Protein AF-0000000085180363 (afdb_homodimer)

Radius of gyration: 15.31 Å; Cα contacts (8 Å, |Δi|>4): 127; chains: 2; bounding box: 30×34×45 Å

InterPro domains:
  IPR010985 Ribbon-helix-helix [SSF47598] (6-54)
  IPR013321 Arc-type ribbon-helix-helix [G3DSA:1.10.1220.10] (4-53)

Structure (mmCIF, N/CA/C/O backbone):
data_AF-0000000085180363-model_v1
#
loop_
_entity.id
_entity.type
_entity.pdbx_description
1 polymer 'CopG-like ribbon-helix-helix domain-containing protein'
#
loop_
_atom_site.group_PDB
_atom_site.id
_atom_site.type_symbol
_atom_site.label_atom_id
_atom_site.label_alt_id
_atom_site.label_comp_id
_atom_site.label_asym_id
_atom_site.label_entity_id
_atom_site.label_seq_id
_atom_site.pdbx_PDB_ins_code
_atom_site.Cartn_x
_atom_site.Cartn_y
_atom_site.Cartn_z
_atom_site.occupancy
_atom_site.B_iso_or_equiv
_atom_site.auth_seq_id
_atom_site.auth_comp_id
_atom_site.auth_asym_id
_atom_site.auth_atom_id
_atom_site.pdbx_PDB_model_num
ATOM 1 N N . MET A 1 1 ? 14.117 -0.957 -22.859 1 35.56 1 MET A N 1
ATOM 2 C CA . MET A 1 1 ? 13.508 0.207 -22.219 1 35.56 1 MET A CA 1
ATOM 3 C C . MET A 1 1 ? 12.102 -0.117 -21.734 1 35.56 1 MET A C 1
ATOM 5 O O . MET A 1 1 ? 11.383 0.766 -21.25 1 35.56 1 MET A O 1
ATOM 9 N N . GLY A 1 2 ? 11.492 -1.221 -22.281 1 38.06 2 GLY A N 1
ATOM 10 C CA . GLY A 1 2 ? 10.133 -1.444 -22.75 1 38.06 2 GLY A CA 1
ATOM 11 C C . GLY A 1 2 ? 9.156 -1.684 -21.609 1 38.06 2 GLY A C 1
ATOM 12 O O . GLY A 1 2 ? 8.047 -2.176 -21.828 1 38.06 2 GLY A O 1
ATOM 13 N N . GLU A 1 3 ? 9.711 -2.076 -20.453 1 42.06 3 GLU A N 1
ATOM 14 C CA . GLU A 1 3 ? 8.742 -2.703 -19.547 1 42.06 3 GLU A CA 1
ATOM 15 C C . GLU A 1 3 ? 7.77 -1.676 -18.984 1 42.06 3 GLU A C 1
ATOM 17 O O . GLU A 1 3 ? 7.18 -1.888 -17.922 1 42.06 3 GLU A O 1
ATOM 22 N N . ARG A 1 4 ? 8.008 -0.478 -19.453 1 51.41 4 ARG A N 1
ATOM 23 C CA . ARG A 1 4 ? 7.219 0.635 -18.938 1 51.41 4 ARG A CA 1
ATOM 2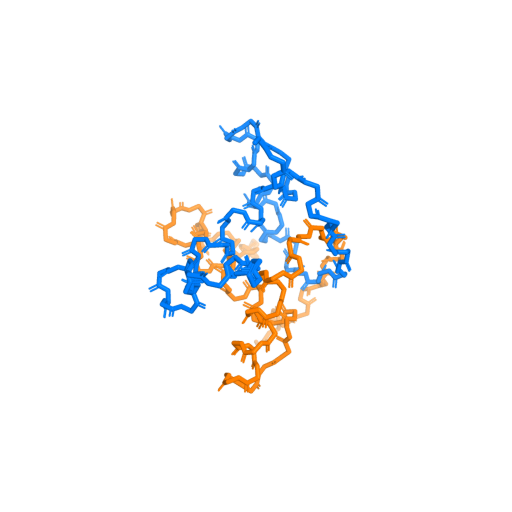4 C C . ARG A 1 4 ? 5.727 0.337 -19.031 1 51.41 4 ARG A C 1
ATOM 26 O O . ARG A 1 4 ? 4.898 1.111 -18.547 1 51.41 4 ARG A O 1
ATOM 33 N N . GLY A 1 5 ? 5.324 -0.457 -20.062 1 52.88 5 GLY A N 1
ATOM 34 C CA . GLY A 1 5 ? 3.973 -0.56 -20.594 1 52.88 5 GLY A CA 1
ATOM 35 C C . GLY A 1 5 ? 3.062 -1.418 -19.734 1 52.88 5 GLY A C 1
ATOM 36 O O . GLY A 1 5 ? 2.047 -1.928 -20.203 1 52.88 5 GLY A O 1
ATOM 37 N N . ARG A 1 6 ? 3.672 -2.061 -18.75 1 61.66 6 ARG A N 1
ATOM 38 C CA . ARG A 1 6 ? 2.693 -3.021 -18.25 1 61.66 6 ARG A CA 1
ATOM 39 C C . ARG A 1 6 ? 1.442 -2.312 -17.75 1 61.66 6 ARG A C 1
ATOM 41 O O . ARG A 1 6 ? 1.519 -1.188 -17.25 1 61.66 6 ARG A O 1
ATOM 48 N N . GLU A 1 7 ? 0.316 -2.482 -18.359 1 81.31 7 GLU A N 1
ATOM 49 C CA . GLU A 1 7 ? -1.049 -2.037 -18.094 1 81.31 7 GLU A CA 1
ATOM 50 C C . GLU A 1 7 ? -1.376 -2.123 -16.609 1 81.31 7 GLU A C 1
ATOM 52 O O . GLU A 1 7 ? -1.258 -3.189 -16 1 81.31 7 GLU A O 1
ATOM 57 N N . LYS A 1 8 ? -1.353 -0.959 -16.016 1 91.69 8 LYS A N 1
ATOM 58 C CA . LYS A 1 8 ? -1.724 -0.88 -14.602 1 91.69 8 LYS A CA 1
ATOM 59 C C . LYS A 1 8 ? -3.145 -1.391 -14.383 1 91.69 8 LYS A C 1
ATOM 61 O O . LYS A 1 8 ? -4.008 -1.237 -15.25 1 91.69 8 LYS A O 1
ATOM 66 N N . LYS A 1 9 ? -3.277 -2.096 -13.336 1 94.25 9 LYS A N 1
ATOM 67 C CA . LYS A 1 9 ? -4.59 -2.586 -12.922 1 94.25 9 LYS A CA 1
ATOM 68 C C . LYS A 1 9 ? -5.242 -1.636 -11.922 1 94.25 9 LYS A C 1
ATOM 70 O O . LYS A 1 9 ? -4.637 -1.273 -10.914 1 94.25 9 LYS A O 1
ATOM 75 N N . ALA A 1 10 ? -6.434 -1.24 -12.297 1 95.88 10 ALA A N 1
ATOM 76 C CA . ALA A 1 10 ? -7.191 -0.361 -11.406 1 95.88 10 ALA A CA 1
ATOM 77 C C . ALA A 1 10 ? -7.875 -1.157 -10.305 1 95.88 10 ALA A C 1
ATOM 79 O O . ALA A 1 10 ? -8.469 -2.205 -10.562 1 95.88 10 ALA A O 1
ATOM 80 N N . PHE A 1 11 ? -7.781 -0.788 -9.008 1 96.5 11 PHE A N 1
ATOM 81 C CA . PHE A 1 11 ? -8.359 -1.458 -7.855 1 96.5 11 PHE A CA 1
ATOM 82 C C . PHE A 1 11 ? -8.953 -0.444 -6.879 1 96.5 11 PHE A C 1
ATOM 84 O O . PHE A 1 11 ? -8.305 0.554 -6.551 1 96.5 11 PHE A O 1
ATOM 91 N N . LEU A 1 12 ? -10.227 -0.629 -6.496 1 97.06 12 LEU A N 1
ATOM 92 C CA . LEU A 1 12 ? -10.875 0.255 -5.535 1 97.06 12 LEU A CA 1
ATOM 93 C C . LEU A 1 12 ? -10.406 -0.045 -4.117 1 97.06 12 LEU A C 1
ATOM 95 O O . LEU A 1 12 ? -10.93 -0.949 -3.463 1 97.06 12 LEU A O 1
ATOM 99 N N . LEU A 1 13 ? -9.547 0.762 -3.662 1 97.69 13 LEU A N 1
ATOM 100 C CA . LEU A 1 13 ? -8.992 0.592 -2.322 1 97.69 13 LEU A CA 1
ATOM 101 C C . LEU A 1 13 ? -9.805 1.379 -1.296 1 97.69 13 LEU A C 1
ATOM 103 O O . LEU A 1 13 ? -10.117 2.551 -1.516 1 97.69 13 LEU A O 1
ATOM 107 N N . ARG A 1 14 ? -10.188 0.736 -0.274 1 96.81 14 ARG A N 1
ATOM 108 C CA . ARG A 1 14 ? -10.891 1.376 0.833 1 96.81 14 ARG A CA 1
ATOM 109 C C . ARG A 1 14 ? -10.031 1.384 2.094 1 96.81 14 ARG A C 1
ATOM 111 O O . ARG A 1 14 ? -9.719 0.326 2.645 1 96.81 14 ARG A O 1
ATOM 118 N N . LEU A 1 15 ? -9.625 2.594 2.424 1 95.62 15 LEU A N 1
ATOM 119 C CA . LEU A 1 15 ? -8.742 2.658 3.582 1 95.62 15 LEU A CA 1
ATOM 120 C C . LEU A 1 15 ? -9.156 3.785 4.523 1 95.62 15 LEU A C 1
ATOM 122 O O . LEU A 1 15 ? -10.008 4.609 4.176 1 95.62 15 LEU A O 1
ATOM 126 N N . ASP A 1 16 ? -8.57 3.785 5.699 1 94.19 16 ASP A N 1
ATOM 127 C CA . ASP A 1 16 ? -8.805 4.82 6.703 1 94.19 16 ASP A CA 1
ATOM 128 C C . ASP A 1 16 ? -8.438 6.199 6.164 1 94.19 16 ASP A C 1
ATOM 130 O O . ASP A 1 16 ? -7.379 6.379 5.562 1 94.19 16 ASP A O 1
ATOM 134 N N . PRO A 1 17 ? -9.414 7.121 6.309 1 95.31 17 PRO A N 1
ATOM 135 C CA . PRO A 1 17 ? -9.141 8.477 5.82 1 95.31 17 PRO A CA 1
ATOM 136 C C . PRO A 1 17 ? -7.855 9.062 6.406 1 95.31 17 PRO A C 1
ATOM 138 O O . PRO A 1 17 ? -7.16 9.828 5.734 1 95.31 17 PRO A O 1
ATOM 141 N N . ARG A 1 18 ? -7.543 8.727 7.613 1 93.88 18 ARG A N 1
ATOM 142 C CA . ARG A 1 18 ? -6.312 9.211 8.234 1 93.88 18 ARG A CA 1
ATOM 143 C C . ARG A 1 18 ? -5.082 8.641 7.535 1 93.88 18 ARG A C 1
ATOM 145 O O . ARG A 1 18 ? -4.121 9.367 7.281 1 93.88 18 ARG A O 1
ATOM 152 N N . LEU A 1 19 ? -5.188 7.418 7.328 1 96 19 LEU A N 1
ATOM 153 C CA . LEU A 1 19 ? -4.09 6.777 6.609 1 96 19 LEU A CA 1
ATOM 154 C C . LEU A 1 19 ? -3.904 7.406 5.23 1 96 19 LEU A C 1
ATOM 156 O O . LEU A 1 19 ? -2.775 7.664 4.809 1 96 19 LEU A O 1
ATOM 160 N N . TYR A 1 20 ? -5.051 7.652 4.543 1 96.19 20 TYR A N 1
ATOM 161 C CA . TYR A 1 20 ? -4.992 8.266 3.223 1 96.19 20 TYR A CA 1
ATOM 162 C C . TYR A 1 20 ? -4.254 9.602 3.275 1 96.19 20 TYR A C 1
ATOM 164 O O . TYR A 1 20 ? -3.416 9.883 2.416 1 96.19 20 TYR A O 1
ATOM 172 N N . ARG A 1 21 ? -4.566 10.352 4.277 1 96 21 ARG A N 1
ATOM 173 C CA . ARG A 1 21 ? -3.924 11.656 4.438 1 96 21 ARG A CA 1
ATOM 174 C C . ARG A 1 21 ? -2.422 11.5 4.645 1 96 21 ARG A C 1
ATOM 176 O O . ARG A 1 21 ? -1.633 12.281 4.105 1 96 21 ARG A O 1
ATOM 183 N N . VAL A 1 22 ? -2.088 10.523 5.41 1 96.62 22 VAL A N 1
ATOM 184 C CA . VAL A 1 22 ? -0.678 10.25 5.664 1 96.62 22 VAL A CA 1
ATOM 185 C C . VAL A 1 22 ? 0.028 9.898 4.355 1 96.62 22 VAL A C 1
ATOM 187 O O . VAL A 1 22 ? 1.102 10.43 4.062 1 96.62 22 VAL A O 1
ATOM 190 N N . LEU A 1 23 ? -0.608 9.086 3.561 1 97.25 23 LEU A N 1
ATOM 191 C CA . LEU A 1 23 ? -0.023 8.664 2.293 1 97.25 23 LEU A CA 1
ATOM 192 C C . LEU A 1 23 ? 0.054 9.828 1.312 1 97.25 23 LEU A C 1
ATOM 194 O O . LEU A 1 23 ? 1.037 9.961 0.58 1 97.25 23 LEU A O 1
ATOM 198 N N . GLU A 1 24 ? -0.999 10.617 1.372 1 96.94 24 GLU A N 1
ATOM 199 C CA . GLU A 1 24 ? -1.048 11.789 0.513 1 96.94 24 GLU A CA 1
ATOM 200 C C . GLU A 1 24 ? 0.09 12.758 0.833 1 96.94 24 GLU A C 1
ATOM 202 O O . GLU A 1 24 ? 0.796 13.211 -0.069 1 96.94 24 GLU A O 1
ATOM 207 N N . LYS A 1 25 ? 0.281 13.031 2.117 1 97.06 25 LYS A N 1
ATOM 208 C CA . LYS A 1 25 ? 1.365 13.906 2.549 1 97.06 25 LYS A CA 1
ATOM 209 C C . LYS A 1 25 ? 2.727 13.305 2.215 1 97.06 25 LYS A C 1
ATOM 211 O O . LYS A 1 25 ? 3.627 14.008 1.753 1 97.06 25 LYS A O 1
ATOM 216 N N . TRP A 1 26 ? 2.82 12.031 2.416 1 97.38 26 TRP A N 1
ATOM 217 C CA . TRP A 1 26 ? 4.055 11.32 2.1 1 97.38 26 TRP A CA 1
ATOM 218 C C . TRP A 1 26 ? 4.375 11.422 0.612 1 97.38 26 TRP A C 1
ATOM 220 O O . TRP A 1 26 ? 5.52 11.695 0.235 1 97.38 26 TRP A O 1
ATOM 230 N N . ALA A 1 27 ? 3.406 11.219 -0.259 1 97.81 27 ALA A N 1
ATOM 231 C CA . ALA A 1 27 ? 3.574 11.328 -1.706 1 97.81 27 ALA A CA 1
ATOM 232 C C . ALA A 1 27 ? 4.055 12.727 -2.094 1 97.81 27 ALA A C 1
ATOM 234 O O . ALA A 1 27 ? 4.957 12.867 -2.922 1 97.81 27 ALA A O 1
ATOM 235 N N . GLN A 1 28 ? 3.459 13.766 -1.438 1 97.44 28 GLN A N 1
ATOM 236 C CA . GLN A 1 28 ? 3.846 15.148 -1.7 1 97.44 28 GLN A CA 1
ATOM 237 C C . GLN A 1 28 ? 5.289 15.406 -1.271 1 97.44 28 GLN A C 1
ATOM 239 O O . GLN A 1 28 ? 6.039 16.078 -1.978 1 97.44 28 GLN A O 1
ATOM 244 N N . ASP A 1 29 ? 5.625 14.836 -0.058 1 97.38 29 ASP A N 1
ATOM 245 C CA . ASP A 1 29 ? 6.988 14.992 0.445 1 97.38 29 ASP A CA 1
ATOM 246 C C . ASP A 1 29 ? 8 14.391 -0.526 1 97.38 29 ASP A C 1
ATOM 248 O O . ASP A 1 29 ? 9.117 14.898 -0.661 1 97.38 29 ASP A O 1
ATOM 252 N N . GLU A 1 30 ? 7.543 13.359 -1.175 1 97.38 30 GLU A N 1
ATOM 253 C CA . GLU A 1 30 ? 8.422 12.664 -2.111 1 97.38 30 GLU A CA 1
ATOM 254 C C . GLU A 1 30 ? 8.211 13.164 -3.537 1 97.38 30 GLU A C 1
ATOM 256 O O . GLU A 1 30 ? 8.836 12.664 -4.473 1 97.38 30 GLU A O 1
ATOM 261 N N . LEU A 1 31 ? 7.398 14.141 -3.809 1 97.69 31 LEU A N 1
ATOM 262 C CA . LEU A 1 31 ? 7.07 14.711 -5.109 1 97.69 31 LEU A CA 1
ATOM 263 C C . LEU A 1 31 ? 6.543 13.641 -6.059 1 97.69 31 LEU A C 1
ATOM 265 O O . LEU A 1 31 ? 6.934 13.594 -7.227 1 97.69 31 LEU A O 1
ATOM 269 N N . ARG A 1 32 ? 5.672 12.758 -5.512 1 96.88 32 ARG A N 1
ATOM 270 C CA . ARG A 1 32 ? 4.996 11.711 -6.266 1 96.88 32 ARG A CA 1
ATOM 271 C C . ARG A 1 32 ? 3.482 11.828 -6.137 1 96.88 32 ARG A C 1
ATOM 273 O O . ARG A 1 32 ? 2.98 12.516 -5.246 1 96.88 32 ARG A O 1
ATOM 280 N N . SER A 1 33 ? 2.836 11.094 -7.102 1 98.06 33 SER A N 1
ATOM 281 C CA . SER A 1 33 ? 1.395 10.945 -6.93 1 98.06 33 SER A CA 1
ATOM 282 C C . SER A 1 33 ? 1.071 9.938 -5.832 1 98.06 33 SER A C 1
ATOM 284 O O . SER A 1 33 ? 1.883 9.062 -5.531 1 98.06 33 SER A O 1
ATOM 286 N N . VAL A 1 34 ? -0.054 10.039 -5.203 1 97.81 34 VAL A N 1
ATOM 287 C CA . VAL A 1 34 ? -0.488 9.109 -4.16 1 97.81 34 VAL A CA 1
ATOM 288 C C . VAL A 1 34 ? -0.487 7.688 -4.707 1 97.81 34 VAL A C 1
ATOM 290 O O . VAL A 1 34 ? -0.046 6.754 -4.031 1 97.81 34 VAL A O 1
ATOM 293 N N . ASN A 1 35 ? -0.974 7.543 -5.93 1 97.69 35 ASN A N 1
ATOM 294 C CA . ASN A 1 35 ? -0.999 6.227 -6.551 1 97.69 35 ASN A CA 1
ATOM 295 C C . ASN A 1 35 ? 0.401 5.629 -6.656 1 97.69 35 ASN A C 1
ATOM 297 O O . ASN A 1 35 ? 0.608 4.461 -6.32 1 97.69 35 ASN A O 1
ATOM 301 N N . ALA A 1 36 ? 1.354 6.477 -7.16 1 97.56 36 ALA A N 1
ATOM 302 C CA . ALA A 1 36 ? 2.738 6.031 -7.309 1 97.56 36 ALA A CA 1
ATOM 303 C C . ALA A 1 36 ? 3.361 5.715 -5.953 1 97.56 36 ALA A C 1
ATOM 305 O O . ALA A 1 36 ? 4.102 4.738 -5.816 1 97.56 36 ALA A O 1
ATOM 306 N N . GLN A 1 37 ? 3.08 6.492 -4.953 1 98.19 37 GLN A N 1
ATOM 307 C CA . GLN A 1 37 ? 3.602 6.301 -3.605 1 98.19 37 GLN A CA 1
ATOM 308 C C . GLN A 1 37 ? 3.086 5.004 -2.994 1 98.19 37 GLN A C 1
ATOM 310 O O . GLN A 1 37 ? 3.861 4.215 -2.447 1 98.19 37 GLN A O 1
ATOM 315 N N . ILE A 1 38 ? 1.764 4.781 -3.131 1 98.44 38 ILE A N 1
ATOM 316 C CA . ILE A 1 38 ? 1.151 3.57 -2.598 1 98.44 38 ILE A CA 1
ATOM 317 C C . ILE A 1 38 ? 1.747 2.346 -3.287 1 98.44 38 ILE A C 1
ATOM 319 O O . ILE A 1 38 ? 2.111 1.369 -2.627 1 98.44 38 ILE A O 1
ATOM 323 N N . GLU A 1 39 ? 1.871 2.424 -4.578 1 97.56 39 GLU A N 1
ATOM 324 C CA . GLU A 1 39 ? 2.459 1.315 -5.328 1 97.56 39 GLU A CA 1
ATOM 325 C C . GLU A 1 39 ? 3.889 1.038 -4.871 1 97.56 39 GLU A C 1
ATOM 327 O O . GLU A 1 39 ? 4.273 -0.119 -4.695 1 97.56 39 GLU A 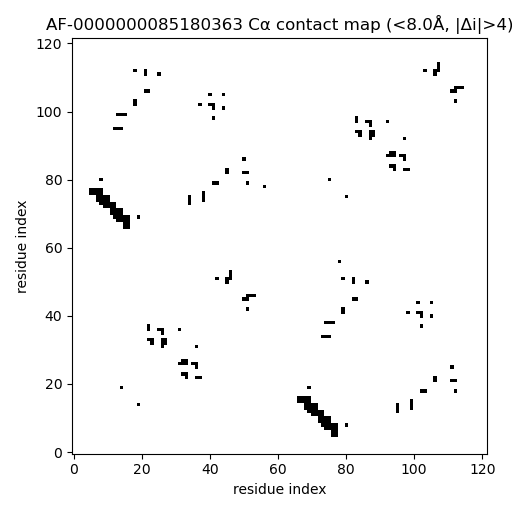O 1
ATOM 332 N N . TYR A 1 40 ? 4.676 2.037 -4.691 1 97.19 40 TYR A N 1
ATOM 333 C CA . TYR A 1 40 ? 6.055 1.904 -4.238 1 97.19 40 TYR A CA 1
ATOM 334 C C . TYR A 1 40 ? 6.117 1.231 -2.871 1 97.19 40 TYR A C 1
ATOM 336 O O . TYR A 1 40 ? 6.91 0.311 -2.66 1 97.19 40 TYR A O 1
ATOM 344 N N . LEU A 1 41 ? 5.242 1.689 -1.944 1 97.88 41 LEU A N 1
ATOM 345 C CA . LEU A 1 41 ? 5.227 1.156 -0.586 1 97.88 41 LEU A CA 1
ATOM 346 C C . LEU A 1 41 ? 4.832 -0.316 -0.584 1 97.88 41 LEU A C 1
ATOM 348 O O . LEU A 1 41 ? 5.418 -1.121 0.141 1 97.88 41 LEU A O 1
ATOM 352 N N . LEU A 1 42 ? 3.812 -0.645 -1.402 1 97.81 42 LEU A N 1
ATOM 353 C CA . LEU A 1 42 ? 3.352 -2.027 -1.472 1 97.81 42 LEU A CA 1
ATOM 354 C C . LEU A 1 42 ? 4.422 -2.926 -2.086 1 97.81 42 LEU A C 1
ATOM 356 O O . LEU A 1 42 ? 4.633 -4.051 -1.625 1 97.81 42 LEU A O 1
ATOM 360 N N . LYS A 1 43 ? 5.148 -2.385 -3.127 1 96.5 43 LYS A N 1
ATOM 361 C CA . LYS A 1 43 ? 6.238 -3.133 -3.742 1 96.5 43 LYS A CA 1
ATOM 362 C C . LYS A 1 43 ? 7.367 -3.381 -2.744 1 96.5 43 LYS A C 1
ATOM 364 O O . LYS A 1 43 ? 7.871 -4.5 -2.639 1 96.5 43 LYS A O 1
ATOM 369 N N . GLU A 1 44 ? 7.641 -2.355 -2.051 1 96.25 44 GLU A N 1
ATOM 370 C CA . GLU A 1 44 ? 8.672 -2.477 -1.025 1 96.25 44 GLU A CA 1
ATOM 371 C C . GLU A 1 44 ? 8.266 -3.484 0.048 1 96.25 44 GLU A C 1
ATOM 373 O O . GLU A 1 44 ? 9.094 -4.285 0.498 1 96.25 44 GLU A O 1
ATOM 378 N N . ALA A 1 45 ? 7.008 -3.432 0.454 1 96.94 45 ALA A N 1
ATOM 379 C CA . ALA A 1 45 ? 6.504 -4.375 1.447 1 96.94 45 ALA A CA 1
ATOM 380 C C . ALA A 1 45 ? 6.594 -5.809 0.935 1 96.94 45 ALA A C 1
ATOM 382 O O . ALA A 1 45 ? 7.012 -6.711 1.663 1 96.94 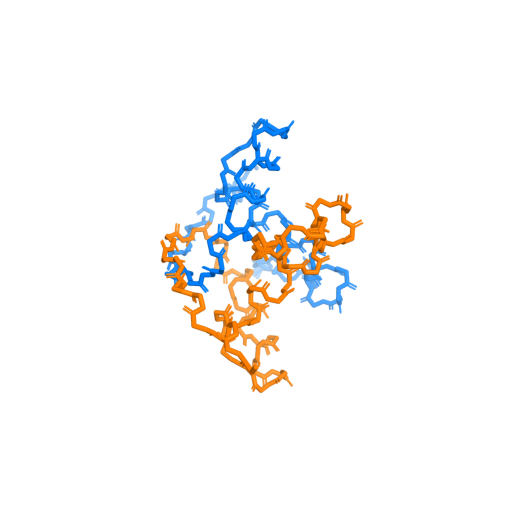45 ALA A O 1
ATOM 383 N N . ALA A 1 46 ? 6.223 -5.988 -0.298 1 96.31 46 ALA A N 1
ATOM 384 C CA . ALA A 1 46 ? 6.273 -7.316 -0.906 1 96.31 46 ALA A CA 1
ATOM 385 C C . ALA A 1 46 ? 7.707 -7.832 -0.978 1 96.31 46 ALA A C 1
ATOM 387 O O . ALA A 1 46 ? 7.965 -9.008 -0.715 1 96.31 46 ALA A O 1
ATOM 388 N N . LYS A 1 47 ? 8.641 -6.938 -1.277 1 94.31 47 LYS A N 1
ATOM 389 C CA . LYS A 1 47 ? 10.055 -7.297 -1.349 1 94.31 47 LYS A CA 1
ATOM 390 C C . LYS A 1 47 ? 10.594 -7.676 0.027 1 94.31 47 LYS A C 1
ATOM 392 O O . LYS A 1 47 ? 11.281 -8.688 0.173 1 94.31 47 LYS A O 1
ATOM 397 N N . ARG A 1 48 ? 10.219 -6.879 0.973 1 94.38 48 ARG A N 1
ATOM 398 C CA . ARG A 1 48 ? 10.672 -7.117 2.338 1 94.38 48 ARG A CA 1
ATOM 399 C C . ARG A 1 48 ? 10.117 -8.43 2.877 1 94.38 48 ARG A C 1
ATOM 401 O O . ARG A 1 48 ? 10.781 -9.125 3.652 1 94.38 48 ARG A O 1
ATOM 408 N N . ALA A 1 49 ? 8.93 -8.75 2.471 1 94.06 49 ALA A N 1
ATOM 409 C CA . ALA A 1 49 ? 8.281 -9.977 2.924 1 94.06 49 ALA A CA 1
ATOM 410 C C . ALA A 1 49 ? 8.789 -11.188 2.145 1 94.06 49 ALA A C 1
ATOM 412 O O . ALA A 1 49 ? 8.477 -12.328 2.486 1 94.06 49 ALA A O 1
ATOM 413 N N . GLY A 1 50 ? 9.609 -10.977 1.088 1 93.69 50 GLY A N 1
ATOM 414 C CA . GLY A 1 50 ? 10.141 -12.047 0.262 1 93.69 50 GLY A CA 1
ATOM 415 C C . GLY A 1 50 ? 9.125 -12.594 -0.727 1 93.69 50 GLY A C 1
ATOM 416 O O . GLY A 1 50 ? 9.25 -13.734 -1.188 1 93.69 50 GLY A O 1
ATOM 417 N N . ARG A 1 51 ? 8.125 -11.789 -0.886 1 92.88 51 ARG A N 1
ATOM 418 C CA . ARG A 1 51 ? 7.043 -12.25 -1.75 1 92.88 51 ARG A CA 1
ATOM 419 C C . ARG A 1 51 ? 7.207 -11.703 -3.168 1 92.88 51 ARG A C 1
ATOM 421 O O . ARG A 1 51 ? 6.566 -12.195 -4.102 1 92.88 51 ARG A O 1
ATOM 428 N N . TRP A 1 52 ? 8.016 -10.672 -3.131 1 85.44 52 TRP A N 1
ATOM 429 C CA . TRP A 1 52 ? 8.258 -10.086 -4.445 1 85.44 52 TRP A CA 1
ATOM 430 C C . TRP A 1 52 ? 9.406 -10.797 -5.152 1 85.44 52 TRP A C 1
ATOM 432 O O . TRP A 1 52 ? 10.578 -10.617 -4.801 1 85.44 52 TRP A O 1
ATOM 442 N N . LYS A 1 53 ? 9.336 -12.016 -5.445 1 70.12 53 LYS A N 1
ATOM 443 C CA . LYS A 1 53 ? 10.406 -12.656 -6.203 1 70.12 53 LYS A CA 1
ATOM 444 C C . LYS A 1 53 ? 10.719 -11.883 -7.48 1 70.12 53 LYS A C 1
ATOM 446 O O . LYS A 1 53 ? 9.828 -11.648 -8.305 1 70.12 53 LYS A O 1
ATOM 451 N N . ASP A 1 54 ? 11.469 -10.68 -7.383 1 53.69 54 ASP A N 1
ATOM 452 C CA . ASP A 1 54 ? 11.922 -10.023 -8.609 1 53.69 54 ASP A CA 1
ATOM 453 C C . ASP A 1 54 ? 11.984 -11.008 -9.766 1 53.69 54 ASP A C 1
ATOM 455 O O . ASP A 1 54 ? 12.039 -10.609 -10.93 1 53.69 54 ASP A O 1
ATOM 459 N N . ALA A 1 55 ? 12.297 -12.164 -9.633 1 48.53 55 ALA A N 1
ATOM 460 C CA . ALA A 1 55 ? 12.562 -13.039 -10.766 1 48.53 55 ALA A CA 1
ATOM 461 C C . ALA A 1 55 ? 11.391 -13.039 -11.742 1 48.53 55 ALA A C 1
ATOM 463 O O . ALA A 1 55 ? 11.586 -13.133 -12.961 1 48.53 55 ALA A O 1
ATOM 464 N N . ASP A 1 56 ? 10.125 -13.195 -11.25 1 45.06 56 ASP A N 1
ATOM 465 C CA . ASP A 1 56 ? 9.102 -13.406 -12.266 1 45.06 56 ASP A CA 1
ATOM 466 C C . ASP A 1 56 ? 8.641 -12.078 -12.867 1 45.06 56 ASP A C 1
ATOM 468 O O . ASP A 1 56 ? 7.668 -11.484 -12.398 1 45.06 56 ASP A O 1
ATOM 472 N N . GLU A 1 57 ? 9.289 -10.883 -12.867 1 46.22 57 GLU A N 1
ATOM 473 C CA . GLU A 1 57 ? 8.93 -10.172 -14.094 1 46.22 57 GLU A CA 1
ATOM 474 C C . GLU A 1 57 ? 8.469 -11.141 -15.18 1 46.22 57 GLU A C 1
ATOM 476 O O . GLU A 1 57 ? 8.945 -12.273 -15.25 1 46.22 57 GLU A O 1
ATOM 481 N N . PRO A 1 58 ? 7.465 -10.984 -15.914 1 43.16 58 PRO A N 1
ATOM 482 C CA . PRO A 1 58 ? 7.262 -11.938 -17 1 43.16 58 PRO A CA 1
ATOM 483 C C . PRO A 1 58 ? 8.57 -12.523 -17.531 1 43.16 58 PRO A C 1
ATOM 485 O O . PRO A 1 58 ? 9.484 -11.773 -17.891 1 43.16 58 PRO A O 1
ATOM 488 N N . GLN A 1 59 ? 9.234 -13.43 -16.984 1 39 59 GLN A N 1
ATOM 489 C CA . GLN A 1 59 ? 10.102 -14.273 -17.797 1 39 59 GLN A CA 1
ATOM 490 C C . GLN A 1 59 ? 9.57 -14.391 -19.219 1 39 59 GLN A C 1
ATOM 492 O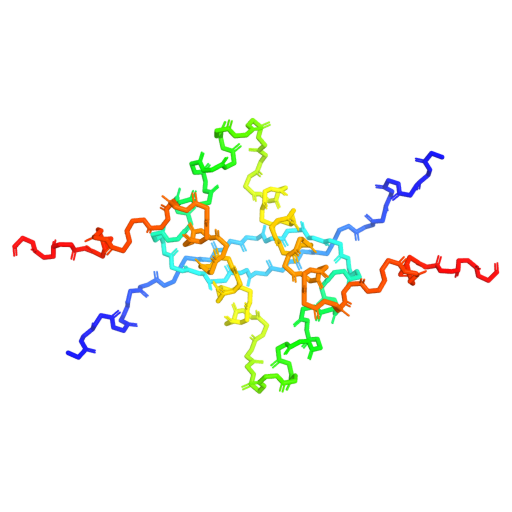 O . GLN A 1 59 ? 8.438 -14.812 -19.438 1 39 59 GLN A O 1
ATOM 497 N N . GLU A 1 60 ? 9.586 -13.297 -20.125 1 36.91 60 GLU A N 1
ATOM 498 C CA 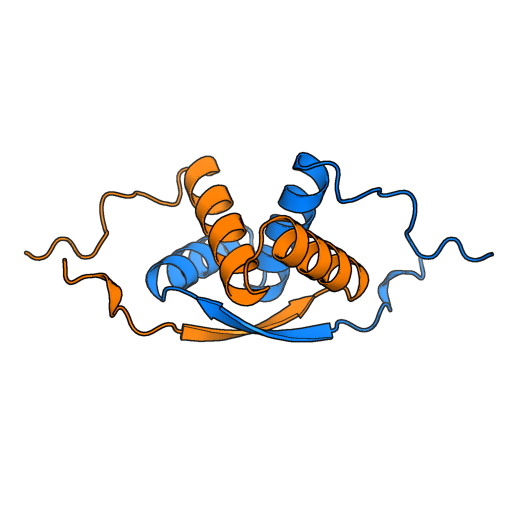. GLU A 1 60 ? 9.531 -13.766 -21.5 1 36.91 60 GLU A CA 1
ATOM 499 C C . GLU A 1 60 ? 10.102 -15.18 -21.625 1 36.91 60 GLU A C 1
ATOM 501 O O . GLU A 1 60 ? 11.156 -15.477 -21.062 1 36.91 60 GLU A O 1
ATOM 506 N N . PRO A 1 61 ? 9.227 -16.094 -21.906 1 29.64 61 PRO A N 1
ATOM 507 C CA . PRO A 1 61 ? 9.961 -17.297 -22.312 1 29.64 61 PRO A CA 1
ATOM 508 C C . PRO A 1 61 ? 11.188 -16.969 -23.172 1 29.64 61 PRO A C 1
ATOM 510 O O . PRO A 1 61 ? 11.227 -15.93 -23.828 1 29.64 61 PRO A O 1
ATOM 513 N N . MET B 1 1 ? -15.086 1.071 22.609 1 34.66 1 MET B N 1
ATOM 514 C CA . MET B 1 1 ? -15.195 0.024 21.594 1 34.66 1 MET B CA 1
ATOM 515 C C . MET B 1 1 ? -15.078 0.609 20.188 1 34.66 1 MET B C 1
ATOM 517 O O . MET B 1 1 ? -15.102 -0.128 19.203 1 34.66 1 MET B O 1
ATOM 521 N N . GLY B 1 2 ? -15.484 1.929 20.031 1 37.97 2 GLY B N 1
ATOM 522 C CA . GLY B 1 2 ? -16.312 2.586 19.047 1 37.97 2 GLY B CA 1
ATOM 523 C C . GLY B 1 2 ? -15.586 2.869 17.734 1 37.97 2 GLY B C 1
ATOM 524 O O . GLY B 1 2 ? -16.047 3.666 16.922 1 37.97 2 GLY B O 1
ATOM 525 N N . GLU B 1 3 ? -14.242 2.93 17.812 1 41.28 3 GLU B N 1
ATOM 526 C CA . GLU B 1 3 ? -13.602 3.635 16.703 1 41.28 3 GLU B CA 1
ATOM 527 C C . GLU B 1 3 ? -13.68 2.822 15.422 1 41.28 3 GLU B C 1
ATOM 529 O O . GLU B 1 3 ? -12.859 3.004 14.516 1 41.28 3 GLU B O 1
ATOM 534 N N . ARG B 1 4 ? -14.32 1.697 15.594 1 51.28 4 ARG B N 1
ATOM 535 C CA . ARG B 1 4 ? -14.422 0.778 14.461 1 51.28 4 ARG B CA 1
ATOM 536 C C . ARG B 1 4 ? -14.922 1.497 13.211 1 51.28 4 ARG B C 1
ATOM 538 O O . ARG B 1 4 ? -14.953 0.913 12.125 1 51.28 4 ARG B O 1
ATOM 545 N N . GLY B 1 5 ? -15.812 2.52 13.398 1 52.84 5 GLY B N 1
ATOM 546 C CA . GLY B 1 5 ? -16.703 3.096 12.398 1 52.84 5 GLY B CA 1
ATOM 547 C C . GLY B 1 5 ? -15.984 4.008 11.422 1 52.84 5 GLY B C 1
ATOM 548 O O . GLY B 1 5 ? -16.609 4.887 10.82 1 52.84 5 GLY B O 1
ATOM 549 N N . ARG B 1 6 ? -14.719 4.25 11.711 1 60.94 6 ARG B N 1
ATOM 550 C CA . ARG B 1 6 ? -14.305 5.359 10.852 1 60.94 6 ARG B CA 1
ATOM 551 C C . ARG B 1 6 ? -14.5 5.012 9.383 1 60.94 6 ARG B C 1
ATOM 553 O O . ARG B 1 6 ? -14.359 3.852 8.992 1 60.94 6 ARG B O 1
ATOM 560 N N . GLU B 1 7 ? -15.398 5.652 8.68 1 81.38 7 GLU B N 1
ATOM 561 C CA . GLU B 1 7 ? -15.781 5.641 7.273 1 81.38 7 GLU B CA 1
ATOM 562 C C . GLU B 1 7 ? -14.555 5.527 6.371 1 81.38 7 GLU B C 1
ATOM 564 O O . GLU B 1 7 ? -13.648 6.352 6.445 1 81.38 7 GLU B O 1
ATOM 569 N N . LYS B 1 8 ? -14.398 4.32 5.895 1 91.75 8 LYS B N 1
ATOM 570 C CA . LYS B 1 8 ? -13.312 4.082 4.945 1 91.75 8 LYS B CA 1
ATOM 571 C C . LYS B 1 8 ? -13.453 4.969 3.713 1 91.75 8 LYS B C 1
ATOM 573 O O . LYS B 1 8 ? -14.57 5.285 3.293 1 91.75 8 LYS B O 1
ATOM 578 N N . LYS B 1 9 ? -12.352 5.445 3.299 1 94.19 9 LYS B N 1
ATOM 579 C CA . LYS B 1 9 ? -12.297 6.238 2.076 1 94.19 9 LYS B CA 1
ATOM 580 C C . LYS B 1 9 ? -11.945 5.367 0.872 1 94.19 9 LYS B C 1
ATOM 582 O O . LYS B 1 9 ? -10.961 4.629 0.9 1 94.19 9 LYS B O 1
ATOM 587 N N . ALA B 1 10 ? -12.812 5.465 -0.106 1 95.88 10 ALA B N 1
ATOM 588 C CA . ALA B 1 10 ? -12.562 4.711 -1.334 1 95.88 10 ALA B CA 1
ATOM 589 C C . ALA B 1 10 ? -11.57 5.438 -2.232 1 95.88 10 ALA B C 1
ATOM 591 O O . ALA B 1 10 ? -11.664 6.652 -2.424 1 95.88 10 ALA B O 1
ATOM 592 N N . PHE B 1 11 ? -10.539 4.805 -2.775 1 96.56 11 PHE B N 1
ATOM 593 C CA . PHE B 1 11 ? -9.5 5.367 -3.633 1 96.56 11 PHE B CA 1
ATOM 594 C C . PHE B 1 11 ? -9.172 4.418 -4.777 1 96.56 11 PHE B C 1
ATOM 596 O O . PHE B 1 11 ? -8.992 3.217 -4.562 1 96.56 11 PHE B O 1
ATOM 603 N N . LEU B 1 12 ? -9.203 4.922 -6.02 1 97.12 12 LEU B N 1
ATOM 604 C CA . LEU B 1 12 ? -8.867 4.117 -7.191 1 97.12 12 LEU B CA 1
ATOM 605 C C . LEU B 1 12 ? -7.355 3.938 -7.309 1 97.12 12 LEU B C 1
ATOM 607 O O . LEU B 1 12 ? -6.66 4.805 -7.848 1 97.12 12 LEU B O 1
ATOM 611 N N . LEU B 1 13 ? -6.922 2.824 -6.918 1 97.69 13 LEU B N 1
ATOM 612 C CA . LEU B 1 13 ? -5.496 2.514 -6.961 1 97.69 13 LEU B CA 1
ATOM 613 C C . LEU B 1 13 ? -5.129 1.829 -8.273 1 97.69 13 LEU B C 1
ATOM 615 O O . LEU B 1 13 ? -5.809 0.897 -8.703 1 97.69 13 LEU B O 1
ATOM 619 N N . ARG B 1 14 ? -4.16 2.322 -8.922 1 96.88 14 ARG B N 1
ATOM 620 C CA . ARG B 1 14 ? -3.635 1.72 -10.141 1 96.88 14 ARG B CA 1
ATOM 621 C C . ARG B 1 14 ? -2.229 1.174 -9.922 1 96.88 14 ARG B C 1
ATOM 623 O O . ARG B 1 14 ? -1.296 1.934 -9.648 1 96.88 14 ARG B O 1
ATOM 630 N N . LEU B 1 15 ? -2.182 -0.139 -9.945 1 95.62 15 LEU B N 1
ATOM 631 C CA . LEU B 1 15 ? -0.874 -0.721 -9.672 1 95.62 15 LEU B CA 1
ATOM 632 C C . LEU B 1 15 ? -0.553 -1.835 -10.664 1 95.62 15 LEU B C 1
ATOM 634 O O . LEU B 1 15 ? -1.418 -2.25 -11.438 1 95.62 15 LEU B O 1
ATOM 638 N N . ASP B 1 16 ? 0.68 -2.266 -10.648 1 94.19 16 ASP B N 1
ATOM 639 C CA . ASP B 1 16 ? 1.149 -3.361 -11.484 1 94.19 16 ASP B CA 1
ATOM 640 C C . ASP B 1 16 ? 0.348 -4.637 -11.227 1 94.19 16 ASP B C 1
ATOM 642 O O . ASP B 1 16 ? 0.123 -5.012 -10.078 1 94.19 16 ASP B O 1
ATOM 646 N N . PRO B 1 17 ? -0.156 -5.203 -12.344 1 95.31 17 PRO B N 1
ATOM 647 C CA . PRO B 1 17 ? -0.932 -6.434 -12.18 1 95.31 17 PRO B CA 1
ATOM 648 C C . PRO B 1 17 ? -0.167 -7.516 -11.422 1 95.31 17 PRO B C 1
ATOM 650 O O . PRO B 1 17 ? -0.77 -8.305 -10.688 1 95.31 17 PRO B O 1
ATOM 653 N N . ARG B 1 18 ? 1.114 -7.559 -11.586 1 93.88 18 ARG B N 1
ATOM 654 C CA . ARG B 1 18 ? 1.928 -8.539 -10.867 1 93.88 18 ARG B CA 1
ATOM 655 C C . ARG B 1 18 ? 1.911 -8.266 -9.367 1 93.88 18 ARG B C 1
ATOM 657 O O . ARG B 1 18 ? 1.781 -9.195 -8.57 1 93.88 18 ARG B O 1
ATOM 664 N N . LEU B 1 19 ? 2.094 -7.062 -9.109 1 96.06 19 LEU B N 1
ATOM 665 C CA . LEU B 1 19 ? 2.043 -6.68 -7.703 1 96.06 19 LEU B CA 1
ATOM 666 C C . LEU B 1 19 ? 0.687 -7.027 -7.094 1 96.06 19 LEU B C 1
ATOM 668 O O . LEU B 1 19 ? 0.617 -7.539 -5.977 1 96.06 19 LEU B O 1
ATOM 672 N N . TYR B 1 20 ? -0.384 -6.738 -7.867 1 96.19 20 TYR B N 1
ATOM 673 C CA . TYR B 1 20 ? -1.729 -7.047 -7.391 1 96.19 20 TYR B CA 1
ATOM 674 C C . TYR B 1 20 ? -1.859 -8.523 -7.047 1 96.19 20 TYR B C 1
ATOM 676 O O . TYR B 1 20 ? -2.42 -8.875 -6.008 1 96.19 20 TYR B O 1
ATOM 684 N N . ARG B 1 21 ? -1.33 -9.328 -7.906 1 96 21 ARG B N 1
ATOM 685 C CA . ARG B 1 21 ? -1.391 -10.766 -7.688 1 96 21 ARG B CA 1
ATOM 686 C C . ARG B 1 21 ? -0.645 -11.156 -6.418 1 96 21 ARG B C 1
ATOM 688 O O . ARG B 1 21 ? -1.104 -12.016 -5.66 1 96 21 ARG B O 1
ATOM 695 N N . VAL B 1 22 ? 0.462 -10.531 -6.23 1 96.62 22 VAL B N 1
ATOM 696 C CA . VAL B 1 22 ? 1.261 -10.789 -5.035 1 96.62 22 VAL B CA 1
ATOM 697 C C . VAL B 1 22 ? 0.461 -10.414 -3.789 1 96.62 22 VAL B C 1
ATOM 699 O O . 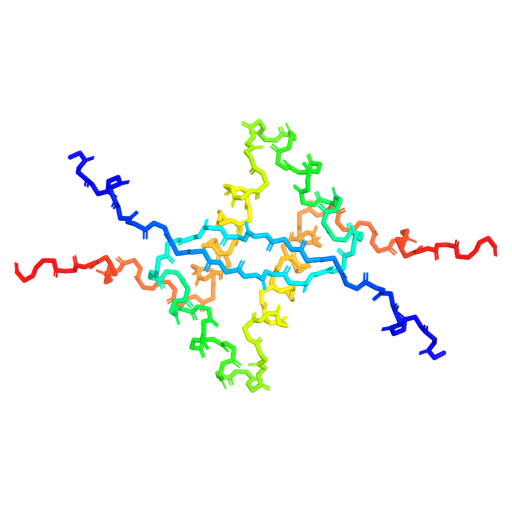VAL B 1 22 ? 0.397 -11.188 -2.832 1 96.62 22 VAL B O 1
ATOM 702 N N . LEU B 1 23 ? -0.19 -9.289 -3.844 1 97.25 23 LEU B N 1
ATOM 703 C CA . LEU B 1 23 ? -0.968 -8.82 -2.705 1 97.25 23 LEU B CA 1
ATOM 704 C C . LEU B 1 23 ? -2.186 -9.711 -2.473 1 97.25 23 LEU B C 1
ATOM 706 O O . LEU B 1 23 ? -2.539 -10 -1.326 1 97.25 23 LEU B O 1
ATOM 710 N N . GLU B 1 24 ? -2.752 -10.102 -3.59 1 96.94 24 GLU B N 1
ATOM 711 C CA . GLU B 1 24 ? -3.912 -10.984 -3.525 1 96.94 24 GLU B CA 1
ATOM 712 C C . GLU B 1 24 ? -3.555 -12.312 -2.861 1 96.94 24 GLU B C 1
ATOM 714 O O . GLU B 1 24 ? -4.258 -12.773 -1.958 1 96.94 24 GLU B O 1
ATOM 719 N N . LYS B 1 25 ? -2.447 -12.906 -3.295 1 97.06 25 LYS B N 1
ATOM 720 C CA . LYS B 1 25 ? -1.981 -14.156 -2.707 1 97.06 25 LYS B CA 1
ATOM 721 C C . LYS B 1 25 ? -1.611 -13.977 -1.238 1 97.06 25 LYS B C 1
ATOM 723 O O . LYS B 1 25 ? -1.944 -14.812 -0.399 1 97.06 25 LYS B O 1
ATOM 728 N N . TRP B 1 26 ? -0.985 -12.875 -0.959 1 97.38 26 TRP B N 1
ATOM 729 C CA . TRP B 1 26 ? -0.61 -12.555 0.413 1 97.38 26 TRP B CA 1
ATOM 730 C C . TRP B 1 26 ? -1.844 -12.438 1.302 1 97.38 26 TRP B C 1
ATOM 732 O O . TRP B 1 26 ? -1.873 -12.977 2.408 1 97.38 26 TRP B O 1
ATOM 742 N N . ALA B 1 27 ? -2.875 -11.742 0.848 1 97.88 27 ALA B N 1
ATOM 743 C CA . ALA B 1 27 ? -4.129 -11.594 1.579 1 97.88 27 ALA B CA 1
ATOM 744 C C . ALA B 1 27 ? -4.766 -12.945 1.869 1 97.88 27 ALA B C 1
ATOM 746 O O . ALA B 1 27 ? -5.234 -13.195 2.982 1 97.88 27 ALA B O 1
ATOM 747 N N . GLN B 1 28 ? -4.734 -13.852 0.848 1 97.44 28 GLN B N 1
ATOM 748 C CA . GLN B 1 28 ? -5.285 -15.195 1.003 1 97.44 28 GLN B CA 1
ATOM 749 C C . GLN B 1 28 ? -4.5 -16 2.037 1 97.44 28 GLN B C 1
ATOM 751 O O . GLN B 1 28 ? -5.086 -16.719 2.85 1 97.44 28 GLN B O 1
ATOM 756 N N . ASP B 1 29 ? -3.125 -15.852 1.955 1 97.38 29 ASP B N 1
ATOM 757 C CA . ASP B 1 29 ? -2.268 -16.547 2.908 1 97.38 29 ASP B CA 1
ATOM 758 C C . ASP B 1 29 ? -2.578 -16.125 4.34 1 97.38 29 ASP B C 1
ATOM 760 O O . ASP B 1 29 ? -2.475 -16.922 5.27 1 97.38 29 ASP B O 1
ATOM 764 N N . GLU B 1 30 ? -2.967 -14.875 4.43 1 97.38 30 GLU B N 1
ATOM 765 C CA . GLU B 1 30 ? -3.266 -14.32 5.746 1 97.38 30 GLU B CA 1
ATOM 766 C C . GLU B 1 30 ? -4.754 -14.422 6.059 1 97.38 30 GLU B C 1
ATOM 768 O O . GLU B 1 30 ? -5.203 -13.969 7.117 1 97.38 30 GLU B O 1
ATOM 773 N N . LEU B 1 31 ? -5.586 -14.984 5.238 1 97.69 31 LEU B N 1
ATOM 774 C CA . LEU B 1 31 ? -7.031 -15.133 5.375 1 97.69 31 LEU B CA 1
ATOM 775 C C . LEU B 1 31 ? -7.703 -13.773 5.547 1 97.69 31 LEU B C 1
ATOM 777 O O . LEU B 1 31 ? -8.586 -13.609 6.395 1 97.69 31 LEU B O 1
ATOM 781 N N . ARG B 1 32 ? -7.25 -12.797 4.742 1 96.88 32 ARG B N 1
ATOM 782 C CA . ARG B 1 32 ? -7.805 -11.445 4.691 1 96.88 32 ARG B CA 1
ATOM 783 C C . ARG B 1 32 ? -8.242 -11.086 3.275 1 96.88 32 ARG B C 1
ATOM 785 O O . ARG B 1 32 ? -7.836 -11.742 2.311 1 96.88 32 ARG B O 1
ATOM 792 N N . SER B 1 33 ? -9.078 -10 3.256 1 98 33 SER B N 1
ATOM 793 C CA . SER B 1 33 ? -9.359 -9.422 1.946 1 98 33 SER B CA 1
ATOM 794 C C . SER B 1 33 ? -8.172 -8.625 1.42 1 98 33 SER B C 1
ATOM 796 O O . SER B 1 33 ? -7.348 -8.148 2.199 1 98 33 SER B O 1
ATOM 798 N N . VAL B 1 34 ? -8.031 -8.492 0.136 1 97.81 34 VAL B N 1
ATOM 799 C CA . VAL B 1 34 ? -6.957 -7.715 -0.483 1 97.81 34 VAL B CA 1
ATOM 800 C C . VAL B 1 34 ? -6.977 -6.285 0.053 1 97.81 34 VAL B C 1
ATOM 802 O O . VAL B 1 34 ? -5.926 -5.719 0.358 1 97.81 34 VAL B O 1
ATOM 805 N N . ASN B 1 35 ? -8.172 -5.727 0.177 1 97.69 35 ASN B N 1
ATOM 806 C CA . ASN B 1 35 ? -8.305 -4.367 0.701 1 97.69 35 ASN B CA 1
ATOM 807 C C . ASN B 1 35 ? -7.723 -4.254 2.107 1 97.69 35 ASN B C 1
ATOM 809 O O . ASN B 1 35 ? -6.98 -3.316 2.4 1 97.69 35 ASN B O 1
ATOM 813 N N . ALA B 1 36 ? -8.125 -5.23 2.967 1 97.56 36 ALA B N 1
ATOM 814 C CA . ALA B 1 36 ? -7.641 -5.242 4.344 1 97.56 36 ALA B CA 1
ATOM 815 C C . ALA B 1 36 ? -6.129 -5.441 4.391 1 97.56 36 ALA B C 1
ATOM 817 O O . ALA B 1 36 ? -5.438 -4.812 5.195 1 97.56 36 ALA B O 1
ATOM 818 N N . GLN B 1 37 ? -5.59 -6.273 3.557 1 98.19 37 GLN B N 1
ATOM 819 C CA . GLN B 1 37 ? -4.16 -6.551 3.49 1 98.19 37 GLN B CA 1
ATOM 820 C C . GLN B 1 37 ? -3.377 -5.316 3.055 1 98.19 37 GLN B C 1
ATOM 822 O O . GLN B 1 37 ? -2.371 -4.961 3.674 1 98.19 37 GLN B O 1
ATOM 827 N N . ILE B 1 38 ? -3.871 -4.664 1.988 1 98.44 38 ILE B N 1
ATOM 828 C CA . ILE B 1 38 ? -3.219 -3.461 1.482 1 98.44 38 ILE B CA 1
ATOM 829 C C . ILE B 1 38 ? -3.225 -2.379 2.561 1 98.44 38 ILE B C 1
ATOM 831 O O . ILE B 1 38 ? -2.199 -1.739 2.812 1 98.44 38 ILE B O 1
ATOM 835 N N . GLU B 1 39 ? -4.348 -2.217 3.203 1 97.56 39 GLU B N 1
ATOM 836 C CA . GLU B 1 39 ? -4.445 -1.227 4.27 1 97.56 39 GLU B CA 1
ATOM 837 C C . GLU B 1 39 ? -3.465 -1.531 5.398 1 97.56 39 GLU B C 1
ATOM 839 O O . GLU B 1 39 ? -2.799 -0.628 5.91 1 97.56 39 GLU B O 1
ATOM 844 N N . TYR B 1 40 ? -3.357 -2.744 5.809 1 97.19 40 TYR B N 1
ATOM 845 C CA . TYR B 1 40 ? -2.441 -3.166 6.859 1 97.19 40 TYR B CA 1
ATOM 846 C C . TYR B 1 40 ? -0.997 -2.859 6.48 1 97.19 40 TYR B C 1
ATOM 848 O O . TYR B 1 40 ? -0.239 -2.316 7.289 1 97.19 40 TYR B O 1
ATOM 856 N N . LEU B 1 41 ? -0.632 -3.188 5.223 1 97.88 41 LEU B N 1
ATOM 857 C CA . LEU B 1 41 ? 0.733 -2.98 4.75 1 97.88 41 LEU B CA 1
ATOM 858 C C . LEU B 1 41 ? 1.077 -1.496 4.711 1 97.88 41 LEU B C 1
ATOM 860 O O . LEU B 1 41 ? 2.18 -1.101 5.098 1 97.88 41 LEU B O 1
ATOM 864 N N . LEU B 1 42 ? 0.112 -0.692 4.219 1 97.75 42 LEU B N 1
ATOM 865 C CA . LEU B 1 42 ? 0.342 0.746 4.137 1 97.75 42 LEU B CA 1
ATOM 866 C C . LEU B 1 42 ? 0.458 1.357 5.531 1 97.75 42 LEU B C 1
ATOM 868 O O . LEU B 1 42 ? 1.303 2.227 5.762 1 97.75 42 LEU B O 1
ATOM 872 N N . LYS B 1 43 ? -0.385 0.845 6.508 1 96.44 43 LYS B N 1
ATOM 873 C CA . LYS B 1 43 ? -0.309 1.312 7.891 1 96.44 43 LYS B CA 1
ATOM 874 C C . LYS B 1 43 ? 1.038 0.961 8.516 1 96.44 43 LYS B C 1
ATOM 876 O O . LYS B 1 43 ? 1.669 1.804 9.156 1 96.44 43 LYS B O 1
ATOM 881 N N . GLU B 1 44 ? 1.406 -0.217 8.242 1 96.25 44 GLU B N 1
ATOM 882 C CA . GLU B 1 44 ? 2.703 -0.658 8.742 1 96.25 44 GLU B CA 1
ATOM 883 C C . GLU B 1 44 ? 3.838 0.171 8.148 1 96.25 44 GLU B C 1
ATOM 885 O O . GLU B 1 44 ? 4.777 0.544 8.859 1 96.25 44 GLU B O 1
ATOM 890 N N . ALA B 1 45 ? 3.75 0.442 6.855 1 96.94 45 ALA B N 1
ATOM 891 C CA . ALA B 1 45 ? 4.758 1.266 6.195 1 96.94 45 ALA B CA 1
ATOM 892 C C . ALA B 1 45 ? 4.805 2.668 6.793 1 96.94 45 ALA B C 1
ATOM 894 O O . ALA B 1 45 ? 5.883 3.205 7.055 1 96.94 45 ALA B O 1
ATOM 895 N N . ALA B 1 46 ? 3.648 3.213 7.023 1 96.31 46 ALA B N 1
ATOM 896 C CA . ALA B 1 46 ? 3.562 4.551 7.605 1 96.31 46 ALA B CA 1
ATOM 897 C C . ALA B 1 46 ? 4.156 4.574 9.016 1 96.31 46 ALA B C 1
ATOM 899 O O . ALA B 1 46 ? 4.855 5.52 9.383 1 96.31 46 ALA B O 1
ATOM 900 N N . LYS B 1 47 ? 3.92 3.518 9.773 1 94.31 47 LYS B N 1
ATOM 901 C CA . LYS B 1 47 ? 4.457 3.406 11.125 1 94.31 47 LYS B CA 1
ATOM 902 C C . LYS B 1 47 ? 5.977 3.283 11.102 1 94.31 47 LYS B C 1
ATOM 904 O O . LYS B 1 47 ? 6.668 3.959 11.867 1 94.31 47 LYS B O 1
ATOM 909 N N . ARG B 1 48 ? 6.418 2.467 10.211 1 94.38 48 ARG B N 1
ATOM 910 C CA . ARG B 1 48 ? 7.859 2.25 10.086 1 94.38 48 ARG B CA 1
ATOM 911 C C . ARG B 1 48 ? 8.57 3.527 9.656 1 94.38 48 ARG B C 1
ATOM 913 O O . ARG B 1 48 ? 9.703 3.785 10.07 1 94.38 48 ARG B O 1
ATOM 920 N N . ALA B 1 49 ? 7.914 4.297 8.844 1 94.06 49 ALA B N 1
ATOM 921 C CA . ALA B 1 49 ? 8.492 5.543 8.336 1 94.06 49 ALA B CA 1
ATOM 922 C C . ALA B 1 49 ? 8.367 6.656 9.375 1 94.06 49 ALA B C 1
ATOM 924 O O . ALA B 1 49 ? 8.93 7.742 9.195 1 94.06 49 ALA B O 1
ATOM 925 N N . GLY B 1 50 ? 7.648 6.414 10.5 1 93.69 50 GLY B N 1
ATOM 926 C CA . GLY B 1 50 ? 7.445 7.41 11.539 1 93.69 50 GLY B CA 1
ATOM 927 C C . GLY B 1 50 ? 6.406 8.453 11.18 1 93.69 50 GLY B C 1
ATOM 928 O O . GLY B 1 50 ? 6.41 9.555 11.727 1 93.69 50 GLY B O 1
ATOM 929 N N . ARG B 1 51 ? 5.668 8.07 10.188 1 92.81 51 ARG B N 1
ATOM 930 C CA . ARG B 1 51 ? 4.688 9.031 9.695 1 92.81 51 ARG B CA 1
ATOM 931 C C . ARG B 1 51 ? 3.316 8.781 10.312 1 92.81 51 ARG B C 1
ATOM 933 O O . ARG B 1 51 ? 2.434 9.641 10.242 1 92.81 51 ARG B O 1
ATOM 940 N N . TRP B 1 52 ? 3.271 7.547 10.781 1 85.56 52 TRP B N 1
ATOM 941 C CA . TRP B 1 52 ? 2.006 7.211 11.43 1 85.56 52 TRP B CA 1
ATOM 942 C C . TRP B 1 52 ? 2.004 7.648 12.891 1 85.56 52 TRP B C 1
ATOM 944 O O . TRP B 1 52 ? 2.668 7.035 13.727 1 85.56 52 TRP B O 1
ATOM 954 N N . LYS B 1 53 ? 2.152 8.883 13.195 1 70 53 LYS B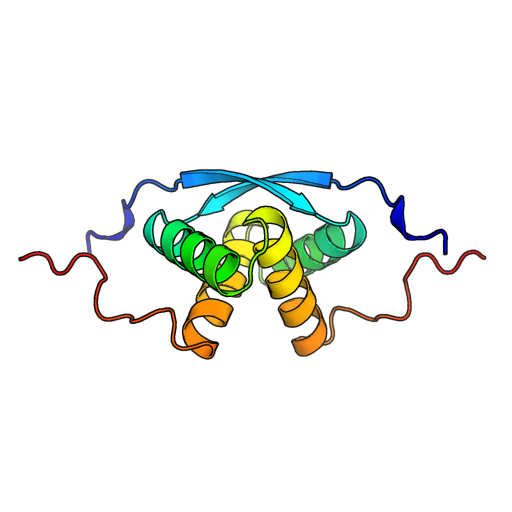 N 1
ATOM 955 C CA . LYS B 1 53 ? 2.07 9.289 14.594 1 70 53 LYS B CA 1
ATOM 956 C C . LYS B 1 53 ? 0.811 8.742 15.258 1 70 53 LYS B C 1
ATOM 958 O O . LYS B 1 53 ? -0.301 8.977 14.781 1 70 53 LYS B O 1
ATOM 963 N N . ASP B 1 54 ? 0.779 7.367 15.641 1 53.78 54 ASP B N 1
ATOM 964 C CA . ASP B 1 54 ? -0.344 6.875 16.438 1 53.78 54 ASP B CA 1
ATOM 965 C C . ASP B 1 54 ? -1.008 8.008 17.219 1 53.78 54 ASP B C 1
ATOM 967 O O . ASP B 1 54 ? -2.115 7.848 17.734 1 53.78 54 ASP B O 1
ATOM 971 N N . ALA B 1 55 ? -0.392 8.961 17.641 1 48.38 55 ALA B N 1
ATOM 972 C CA . ALA B 1 55 ? -1.017 9.906 18.562 1 48.38 55 ALA B CA 1
ATOM 973 C C . ALA B 1 55 ? -2.336 10.43 18 1 48.38 55 ALA B C 1
ATOM 975 O O . ALA B 1 55 ? -3.289 10.656 18.75 1 48.38 55 ALA B O 1
ATOM 976 N N . ASP B 1 56 ? -2.369 10.906 16.703 1 44.81 56 ASP B N 1
ATOM 977 C CA . ASP B 1 56 ? -3.615 11.562 16.328 1 44.81 56 ASP B CA 1
ATOM 978 C C . ASP B 1 56 ? -4.672 10.547 15.906 1 44.81 56 ASP B C 1
ATOM 980 O O . ASP B 1 56 ? -4.793 10.219 14.719 1 44.81 56 ASP B O 1
ATOM 984 N N . GLU B 1 57 ? -4.734 9.227 16.188 1 46.22 57 GLU B N 1
ATOM 985 C CA . GLU B 1 57 ? -6.145 8.852 16.25 1 46.22 57 GLU B CA 1
ATOM 986 C C . GLU B 1 57 ? -7.023 10.055 16.578 1 46.22 57 GLU B C 1
ATOM 988 O O . GLU B 1 57 ? -6.598 10.961 17.312 1 46.22 57 GLU B O 1
ATOM 993 N N . PRO B 1 58 ? -8.078 10.359 16.016 1 43.06 58 PRO B N 1
ATOM 994 C CA . PRO B 1 58 ? -8.844 11.477 16.562 1 43.06 58 PRO B CA 1
ATOM 995 C C . PRO B 1 58 ? -8.641 11.648 18.062 1 43.06 58 PRO B C 1
ATOM 997 O O . PRO B 1 58 ? -8.812 10.695 18.828 1 43.06 58 PRO B O 1
ATOM 1000 N N . GLN B 1 59 ? -7.641 12.195 18.609 1 38.88 59 GLN B N 1
ATOM 1001 C CA . GLN B 1 59 ? -7.773 12.797 19.938 1 38.88 59 GLN B CA 1
ATOM 1002 C C . GLN B 1 59 ? -9.203 13.273 20.172 1 38.88 59 GLN B C 1
ATOM 1004 O O . GLN B 1 59 ? -9.734 14.086 19.406 1 38.88 59 GLN B O 1
ATOM 1009 N N . GLU B 1 60 ? -10.273 12.383 20.312 1 36.69 60 GLU B N 1
ATOM 1010 C CA . GLU B 1 60 ? -11.375 13.031 21.016 1 36.69 60 GLU B CA 1
ATOM 1011 C C . GLU B 1 60 ? -10.867 14.156 21.922 1 36.69 60 GLU B C 1
ATOM 1013 O O . GLU B 1 60 ? -9.891 13.977 22.656 1 36.69 60 GLU B O 1
ATOM 1018 N N . PRO B 1 61 ? -11.141 15.36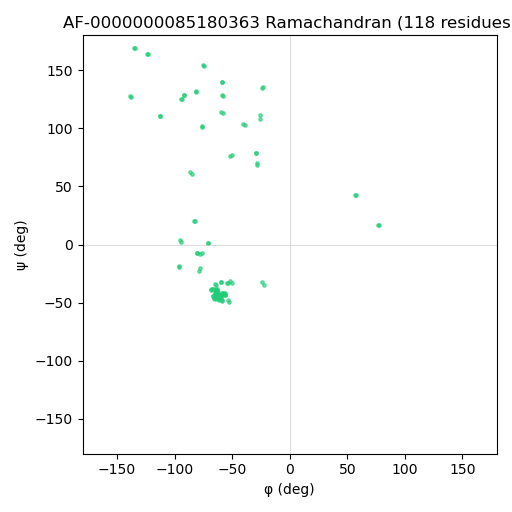7 21.516 1 29.67 61 PRO B N 1
ATOM 1019 C CA . PRO B 1 61 ? -10.867 16.297 22.609 1 29.67 61 PRO B CA 1
ATOM 1020 C C . PRO B 1 61 ? -11.25 15.727 23.969 1 29.67 61 PRO B C 1
ATOM 1022 O O . PRO B 1 61 ? -12.125 14.867 24.062 1 29.67 61 PRO B O 1
#

Sequence (122 aa):
MGERGREKKAFLLRLDPRLYRVLEKWAQDELRSVNAQIEYLLKEAAKRAGRWKDADEPQEPMGERGREKKAFLLRLDPRLYRVLEKWAQDELRSVNAQIEYLLKEAAKRAGRWKDADEPQEP

Organism: NCBI:txid751945

pLDDT: mean 83.6, std 22.14, range [29.64, 98.44]

Nearest PDB structures (foldseek):
  1bdv-assembly1_B  TM=8.945E-01  e=3.735E-02  Lederbergvirus P22
  6sbx-assembly1_C  TM=7.353E-01  e=9.228E-01  Myxococcus xanthus
  1bdv-assembly1_B  TM=8.948E-01  e=3.735E-02  Lederbergvirus P22
  6sbx-assembly1_C  TM=7.363E-01  e=9.228E-01  Myxococcus xanthus

Secondary structure (DSSP, 8-state):
--GGG--PEEEEEEE-HHHHHHHHHHHHHTT--HHHHHHHHHHHHHHHTT---TT-S----/--GGG--PEEEEEEE-HHHHHHHHHHHHHTT--HHHHHHHHHHHHHHHTT---GGGS----

Solvent-accessible surface area (backbone atoms only — not comparable to full-atom values): 7110 Å² total; per-residue (Å²): 135,74,77,77,66,68,67,58,37,79,41,82,35,51,32,51,52,68,55,49,50,46,45,43,51,50,10,55,76,67,75,43,50,48,48,58,40,51,42,50,52,52,50,50,48,30,44,74,71,63,62,44,59,74,74,71,48,83,64,71,127,136,73,75,76,66,66,67,59,38,77,41,81,35,51,33,51,52,66,58,48,51,46,45,43,52,49,10,54,75,67,74,44,52,47,47,58,41,50,42,50,51,52,50,50,48,31,43,74,70,63,62,45,58,73,73,71,48,84,64,70,127

Foldseek 3Di:
DPPPPDDDDDDDDDDDPVVLVVLCVVCVVVVHHSVVSVVVVVLVVCVVVVNPPVPPPPPPD/DPPPPDDDDDDDDDDDPVVLVVLCVVCVVVVHHSVVSVVVVVLVVCVVVVNPPVPPPPPPD